Protein AF-S6WD31-F1 (afdb_monomer)

pLDDT: mean 78.24, std 13.56, range [34.34, 93.94]

Solvent-accessible surface area (backbone atoms only — not comparable to full-atom values): 5844 Å² total; per-residue (Å²): 134,84,71,56,68,71,62,43,51,55,49,44,50,41,36,44,76,53,58,95,78,85,85,78,64,78,70,64,58,40,85,84,56,46,50,48,72,40,60,69,45,79,41,71,51,44,92,80,56,55,72,70,53,56,55,45,53,42,51,46,8,45,92,56,77,38,69,34,46,75,48,80,42,58,96,64,85,76,55,67,70,54,39,67,74,78,35,72,87,63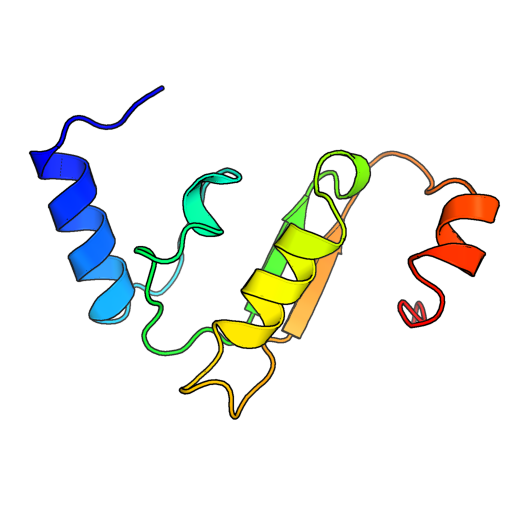,78,82,127

Nearest PDB structures (foldseek):
  6ac6-assembly3_B  TM=7.251E-01  e=1.683E-02  Mycolicibacterium smegmatis MC2 155
  6o8g-assembly3_C  TM=6.264E-01  e=9.174E-01  [Bacillus] caldotenax
  8qlh-assembly1_A-2  TM=2.983E-01  e=3.044E+00  Streptococcus pneumoniae
  9ita-assembly1_A  TM=3.030E-01  e=4.248E+00  Homo sapiens

Secondary structure (DSSP, 8-state):
-PPPHHHHHHHHHHHHHT-S----SGGGGSTT---SS--EEEESSGGGS-HHHHHHHHHTSGGGTSPPEEEE--SSPPPHHHHHHH-TT----

Sequence (93 aa):
GKLKGKARIASLEQIATGTPMVVGTHALFQDEVQFKNLALVIIDEQHRFGVQQRLALRKKGVGGLMCPHQLIMTATPIPRTLAMSAYADLDTS

Foldseek 3Di:
DDDPPVVVVVVQVCQCVADPDDDDDLVCLDPSRAHQAQAEDEAEQCVVPDLVSQVSQQCRHHNSPDGHHYHYYYPDDDPVVCCVPRNVVVDDD

InterPro domains:
  IPR011545 DEAD/DEAH-box helicase domain [PF00270] (4-82)
  IPR014001 Helicase superfamily 1/2, ATP-binding domain [PS51192] (1-93)
  IPR027417 P-loop containing nucleoside triphosphate hydrolase [G3DSA:3.40.50.300] (1-93)
  IPR027417 P-loop containing nucleoside triphosphate hydrolase [SSF52540] (3-91)
  IPR047112 ATP-dependent DNA helicase RecG/Transcription-repair-coupling factor [PTHR47964] (1-93)

Radius of gyration: 14.58 Å; Cα contacts (8 Å, |Δi|>4): 88; chains: 1; bounding box: 32×27×41 Å

Structure (mmCIF, N/CA/C/O backbone):
data_AF-S6WD31-F1
#
_entry.id   AF-S6WD31-F1
#
loop_
_atom_site.group_PDB
_atom_site.id
_atom_site.type_symbol
_atom_site.label_atom_id
_atom_site.label_alt_id
_atom_site.label_comp_id
_atom_site.label_asym_id
_atom_site.label_entity_id
_atom_site.label_seq_id
_atom_site.pdbx_PDB_ins_code
_atom_site.Cartn_x
_atom_site.Cartn_y
_atom_site.Cartn_z
_atom_site.occupancy
_atom_site.B_iso_or_equiv
_atom_site.auth_seq_id
_atom_site.auth_comp_id
_atom_site.auth_asym_id
_atom_site.auth_atom_id
_atom_site.pdbx_PDB_model_num
ATOM 1 N N . GLY A 1 1 ? 6.435 12.105 9.632 1.00 50.66 1 GLY A N 1
ATOM 2 C CA . GLY A 1 1 ? 6.063 12.583 10.979 1.00 50.66 1 GLY A CA 1
ATOM 3 C C . GLY A 1 1 ? 5.222 11.528 11.666 1.00 50.66 1 GLY A C 1
ATOM 4 O O . GLY A 1 1 ? 4.395 10.921 11.001 1.00 50.66 1 GLY A O 1
ATOM 5 N N . LYS A 1 2 ? 5.456 11.253 12.953 1.00 58.66 2 LYS A N 1
ATOM 6 C CA . LYS A 1 2 ? 4.621 10.314 13.719 1.00 58.66 2 LYS A CA 1
ATOM 7 C C . LYS A 1 2 ? 3.323 11.022 14.114 1.00 58.66 2 LYS A C 1
ATOM 9 O O . LYS A 1 2 ? 3.373 12.024 14.823 1.00 58.66 2 LYS A O 1
ATOM 14 N N . LEU A 1 3 ? 2.177 10.521 13.657 1.00 67.88 3 LEU A N 1
ATOM 15 C CA . LEU A 1 3 ? 0.880 10.936 14.194 1.00 67.88 3 LEU A CA 1
ATOM 16 C C . LEU A 1 3 ? 0.822 10.546 15.682 1.00 67.88 3 LEU A C 1
ATOM 18 O O . LEU A 1 3 ? 1.197 9.431 16.049 1.00 67.88 3 LEU A O 1
ATOM 22 N N . LYS A 1 4 ? 0.399 11.476 16.548 1.00 76.38 4 LYS A N 1
ATOM 23 C CA . LYS A 1 4 ? 0.228 11.228 17.992 1.00 76.38 4 LYS A CA 1
ATOM 24 C C . LYS A 1 4 ? -0.843 10.146 18.217 1.00 76.38 4 LYS A C 1
ATOM 26 O O . LYS A 1 4 ? -1.788 10.046 17.436 1.00 76.38 4 LYS A O 1
ATOM 31 N N . GLY A 1 5 ? -0.719 9.372 19.301 1.00 80.25 5 GLY A N 1
ATOM 32 C CA . GLY A 1 5 ? -1.489 8.138 19.541 1.00 80.25 5 GLY A CA 1
ATOM 33 C C . GLY A 1 5 ? -3.001 8.247 19.313 1.00 80.25 5 GLY A C 1
ATOM 34 O O . GLY A 1 5 ? -3.559 7.424 18.599 1.00 80.25 5 GLY A O 1
ATOM 35 N N . LYS A 1 6 ? -3.655 9.306 19.811 1.00 85.50 6 LYS A N 1
ATOM 36 C CA . LYS A 1 6 ? -5.111 9.486 19.653 1.00 85.50 6 LYS A CA 1
ATOM 37 C C . LYS A 1 6 ? -5.550 9.653 18.190 1.00 85.50 6 LYS A C 1
ATOM 39 O O . LYS A 1 6 ? -6.548 9.073 17.782 1.00 85.50 6 LYS A O 1
ATOM 44 N N . ALA A 1 7 ? -4.789 10.405 17.394 1.00 88.12 7 ALA A N 1
ATOM 45 C CA . ALA A 1 7 ? -5.087 10.605 15.974 1.00 88.12 7 ALA A CA 1
ATOM 46 C C . ALA A 1 7 ? -4.820 9.335 15.150 1.00 88.12 7 ALA A C 1
ATOM 48 O O . ALA A 1 7 ? -5.564 9.033 14.218 1.00 88.12 7 ALA A O 1
ATOM 49 N N . ARG A 1 8 ? -3.784 8.567 15.521 1.00 88.31 8 ARG A N 1
ATOM 50 C CA . ARG A 1 8 ? -3.496 7.267 14.903 1.00 88.31 8 ARG A CA 1
ATOM 51 C C . ARG A 1 8 ? -4.628 6.273 15.157 1.00 88.31 8 ARG A C 1
ATOM 53 O O . ARG A 1 8 ? -5.087 5.664 14.205 1.00 88.31 8 ARG A O 1
ATOM 60 N N . ILE A 1 9 ? -5.100 6.162 16.400 1.00 90.25 9 ILE A N 1
ATOM 61 C CA . ILE A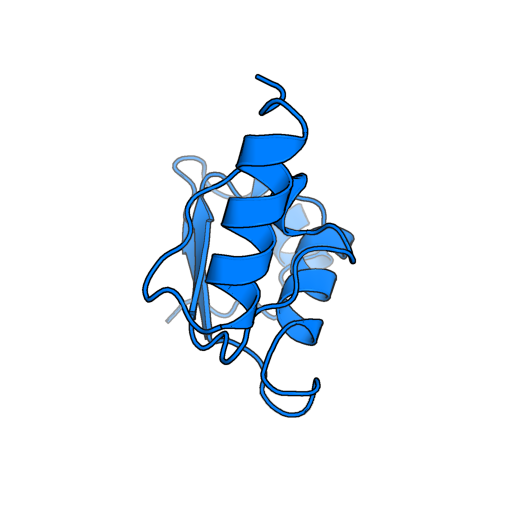 1 9 ? -6.204 5.259 16.768 1.00 90.25 9 ILE A CA 1
ATOM 62 C C . ILE A 1 9 ? -7.467 5.599 15.972 1.00 90.25 9 ILE A C 1
ATOM 64 O O . ILE A 1 9 ? -8.011 4.725 15.308 1.00 90.25 9 ILE A O 1
ATOM 68 N N . ALA A 1 10 ? -7.862 6.875 15.942 1.00 91.94 10 ALA A N 1
ATOM 69 C CA . ALA A 1 10 ? -9.024 7.307 15.164 1.00 91.94 10 ALA A CA 1
ATOM 70 C C . ALA A 1 10 ? -8.877 6.994 13.663 1.00 91.94 10 ALA A C 1
ATOM 72 O O . ALA A 1 10 ? -9.832 6.573 13.018 1.00 91.94 10 ALA A O 1
ATOM 73 N N . SER A 1 11 ? -7.670 7.153 13.106 1.00 91.75 11 SER A N 1
ATOM 74 C CA . SER A 1 11 ? -7.403 6.793 11.707 1.00 91.75 11 SER A CA 1
ATOM 75 C C . SER A 1 11 ? -7.536 5.284 11.479 1.00 91.75 11 SER A C 1
ATOM 77 O O . SER A 1 11 ? -8.149 4.871 10.503 1.00 91.75 11 SER A O 1
ATOM 79 N N . LEU A 1 12 ? -7.006 4.450 12.380 1.00 92.62 12 LEU A N 1
ATOM 80 C CA . LEU A 1 12 ? -7.124 2.990 12.288 1.00 92.62 12 LEU A CA 1
ATOM 81 C C . LEU A 1 12 ? -8.589 2.536 12.345 1.00 92.62 12 LEU A C 1
ATOM 83 O O . LEU A 1 12 ? -9.003 1.712 11.532 1.00 92.62 12 LEU A O 1
ATOM 87 N N . GLU A 1 13 ? -9.390 3.119 13.238 1.00 93.69 13 GLU A N 1
ATOM 88 C CA . GLU A 1 13 ? -10.831 2.849 13.323 1.00 93.69 13 GLU A CA 1
ATOM 89 C C . GLU A 1 13 ? -11.571 3.255 12.043 1.00 93.69 13 GLU A C 1
ATOM 91 O O . GLU A 1 13 ? -12.403 2.502 11.538 1.00 93.69 13 GLU A O 1
ATOM 96 N N . GLN A 1 14 ? -11.250 4.413 11.463 1.00 93.94 14 GLN A N 1
ATOM 97 C CA . GLN A 1 14 ? -11.834 4.854 10.191 1.00 93.94 14 GLN A CA 1
ATOM 98 C C . GLN A 1 14 ? -11.500 3.900 9.036 1.00 93.94 14 GLN A C 1
ATOM 100 O O . GLN A 1 14 ? -12.355 3.568 8.213 1.00 93.94 14 GLN A O 1
ATOM 105 N N . ILE A 1 15 ? -10.260 3.415 8.980 1.00 93.12 15 ILE A N 1
ATOM 106 C CA . ILE A 1 15 ? -9.827 2.457 7.957 1.00 93.12 15 ILE A CA 1
ATOM 107 C C . ILE A 1 15 ? -10.577 1.122 8.119 1.00 93.12 15 ILE A C 1
ATOM 109 O O . ILE A 1 15 ? -11.080 0.575 7.133 1.00 93.12 15 ILE A O 1
ATOM 113 N N . ALA A 1 16 ? -10.726 0.643 9.358 1.00 91.44 16 ALA A N 1
ATOM 114 C CA . ALA A 1 16 ? -11.431 -0.600 9.672 1.00 91.44 16 ALA A CA 1
ATOM 115 C C . ALA A 1 16 ? -12.952 -0.513 9.452 1.00 91.44 16 ALA A C 1
ATOM 117 O O . ALA A 1 16 ? -13.586 -1.500 9.080 1.00 91.44 16 ALA A O 1
ATOM 118 N N . THR A 1 17 ? -13.556 0.662 9.642 1.00 92.69 17 THR A N 1
ATOM 119 C CA . THR A 1 17 ? -15.003 0.880 9.445 1.00 92.69 17 THR A CA 1
ATOM 120 C C . THR A 1 17 ? -15.389 1.154 7.989 1.00 92.69 17 THR A C 1
ATOM 122 O O . THR A 1 17 ? -16.543 0.905 7.609 1.00 92.69 17 THR A O 1
ATOM 125 N N . GLY A 1 18 ? -14.426 1.552 7.149 1.00 90.38 18 GLY A N 1
ATOM 126 C CA . GLY A 1 18 ? -14.577 1.630 5.693 1.00 90.38 18 GLY A CA 1
ATOM 127 C C . GLY A 1 18 ? -14.463 3.030 5.100 1.00 90.38 18 GLY A C 1
ATOM 128 O O . GLY A 1 18 ? -15.326 3.429 4.321 1.00 90.38 18 GLY A O 1
ATOM 129 N N . THR A 1 19 ? -13.405 3.767 5.431 1.00 92.50 19 THR A N 1
ATOM 130 C CA . THR A 1 19 ? -13.053 5.010 4.728 1.00 92.50 19 THR A CA 1
ATOM 131 C C . THR A 1 19 ? -12.833 4.772 3.221 1.00 92.50 19 THR A C 1
ATOM 133 O O . THR A 1 19 ? -12.212 3.775 2.849 1.00 92.50 19 THR A O 1
ATOM 136 N N . PRO A 1 20 ? -13.282 5.693 2.342 1.00 89.75 20 PRO A N 1
ATOM 137 C CA . PRO A 1 20 ? -13.199 5.519 0.888 1.00 89.75 20 PRO A CA 1
ATOM 138 C C . PRO A 1 20 ? -11.775 5.595 0.321 1.00 89.75 20 PRO A C 1
ATOM 140 O O . PRO A 1 20 ? -11.494 4.977 -0.702 1.00 89.75 20 PRO A O 1
ATOM 143 N N . MET A 1 21 ? -10.873 6.353 0.952 1.00 92.19 21 MET A N 1
ATOM 144 C CA . MET A 1 21 ? -9.503 6.534 0.472 1.00 92.19 21 MET A CA 1
ATOM 145 C C . MET A 1 21 ? -8.543 6.785 1.628 1.00 92.19 21 MET A C 1
ATOM 147 O O . MET A 1 21 ? -8.823 7.569 2.533 1.00 92.19 21 MET A O 1
ATOM 151 N N . VAL A 1 22 ? -7.381 6.139 1.568 1.00 92.69 22 VAL A N 1
ATOM 152 C CA . VAL A 1 22 ? -6.322 6.259 2.569 1.00 92.69 22 VAL A CA 1
ATOM 153 C C . VAL A 1 22 ? -5.023 6.558 1.844 1.00 92.69 22 VAL A C 1
ATOM 155 O O . VAL A 1 22 ? -4.646 5.839 0.923 1.00 92.69 22 VAL A O 1
ATOM 158 N N . VAL A 1 23 ? -4.329 7.607 2.275 1.00 91.75 23 VAL A N 1
ATOM 159 C CA . VAL A 1 23 ? -3.014 7.976 1.747 1.00 91.75 23 VAL A CA 1
ATOM 160 C C . VAL A 1 23 ? -2.011 7.910 2.879 1.00 91.75 23 VAL A C 1
ATOM 162 O O . VAL A 1 23 ? -2.246 8.413 3.977 1.00 91.75 23 VAL A O 1
ATOM 165 N N . GLY A 1 24 ? -0.878 7.276 2.619 1.00 89.38 24 GLY A N 1
ATOM 166 C CA . GLY A 1 24 ? 0.151 7.092 3.619 1.00 89.38 24 GLY A CA 1
ATOM 167 C C . GLY A 1 24 ? 1.431 6.566 3.006 1.00 89.38 24 GLY A C 1
ATOM 168 O O . GLY A 1 24 ? 1.523 6.295 1.813 1.00 89.38 24 GLY A O 1
ATOM 169 N N . THR A 1 25 ? 2.439 6.447 3.854 1.00 86.69 25 THR A N 1
ATOM 170 C CA . THR A 1 25 ? 3.727 5.870 3.482 1.00 86.69 25 THR A CA 1
ATOM 171 C C . THR A 1 25 ? 3.726 4.373 3.789 1.00 86.69 25 THR A C 1
ATOM 173 O O . THR A 1 25 ? 2.680 3.742 3.954 1.00 86.69 25 THR A O 1
ATOM 176 N N . HIS A 1 26 ? 4.915 3.807 3.983 1.00 82.81 26 HIS A N 1
ATOM 177 C CA . HIS A 1 26 ? 5.088 2.428 4.408 1.00 82.81 26 HIS A CA 1
ATOM 178 C C . HIS A 1 26 ? 4.402 2.051 5.737 1.00 82.81 26 HIS A C 1
ATOM 180 O O . HIS A 1 26 ? 4.311 0.873 6.071 1.00 82.81 26 HIS A O 1
ATOM 186 N N . ALA A 1 27 ? 3.890 3.014 6.505 1.00 85.00 27 ALA A N 1
ATOM 187 C CA . ALA A 1 27 ? 3.076 2.721 7.682 1.00 85.00 27 ALA A CA 1
ATOM 188 C C . ALA A 1 27 ? 1.808 1.910 7.345 1.00 85.00 27 ALA A C 1
ATOM 190 O O . ALA A 1 27 ? 1.362 1.123 8.173 1.00 85.00 27 ALA A O 1
ATOM 191 N N . LEU A 1 28 ? 1.271 2.034 6.124 1.00 87.31 28 LEU A N 1
ATOM 192 C CA . LEU A 1 28 ? 0.081 1.291 5.691 1.00 87.31 28 LEU A CA 1
ATOM 193 C C . LEU A 1 28 ? 0.317 -0.221 5.529 1.00 87.31 28 LEU A C 1
ATOM 195 O O . LEU A 1 28 ? -0.642 -0.988 5.468 1.00 87.31 28 LEU A O 1
ATOM 199 N N . PHE A 1 29 ? 1.578 -0.668 5.496 1.00 82.88 29 PHE A N 1
ATOM 200 C CA . PHE A 1 29 ? 1.920 -2.093 5.442 1.00 82.88 29 PHE A CA 1
ATOM 201 C C . PHE A 1 29 ? 1.852 -2.786 6.804 1.00 82.88 29 PHE A C 1
ATOM 203 O O . PHE A 1 29 ? 1.890 -4.011 6.846 1.00 82.88 29 PHE A O 1
ATOM 210 N N . GLN A 1 30 ? 1.777 -2.037 7.906 1.00 85.31 30 GLN A N 1
ATOM 211 C CA . GLN A 1 30 ? 1.805 -2.619 9.247 1.00 85.31 30 GLN A CA 1
ATOM 212 C C . GLN A 1 30 ? 0.556 -3.466 9.511 1.00 85.31 30 GLN A C 1
ATOM 214 O O . GLN A 1 30 ? -0.537 -3.152 9.034 1.00 85.31 30 GLN A O 1
AT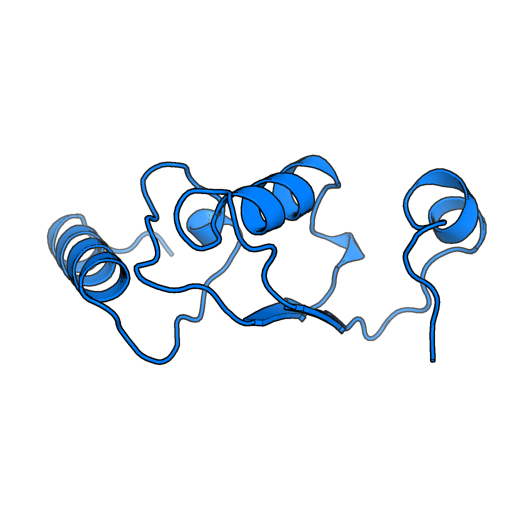OM 219 N N . ASP A 1 31 ? 0.703 -4.539 10.285 1.00 83.75 31 ASP A N 1
ATOM 220 C CA . ASP A 1 31 ? -0.377 -5.504 10.543 1.00 83.75 31 ASP A CA 1
ATOM 221 C C . ASP A 1 31 ? -1.586 -4.886 11.258 1.00 83.75 31 ASP A C 1
ATOM 223 O O . ASP A 1 31 ? -2.722 -5.294 11.018 1.00 83.75 31 ASP A O 1
ATOM 227 N N . GLU A 1 32 ? -1.359 -3.838 12.053 1.00 88.25 32 GLU A N 1
ATOM 228 C CA . GLU A 1 32 ? -2.410 -3.056 12.720 1.00 88.25 32 GLU A CA 1
ATOM 229 C C . GLU A 1 32 ? -3.370 -2.342 11.749 1.00 88.25 32 GLU A C 1
ATOM 231 O O . GLU A 1 32 ? -4.494 -2.023 12.128 1.00 88.25 32 GLU A O 1
ATOM 236 N N . VAL A 1 33 ? -2.966 -2.099 10.496 1.00 89.94 33 VAL A N 1
ATOM 237 C CA . VAL A 1 33 ? -3.804 -1.418 9.499 1.00 89.94 33 VAL A CA 1
ATOM 238 C C . VAL A 1 33 ? -4.717 -2.436 8.817 1.00 89.94 33 VAL A C 1
ATOM 240 O O . VAL A 1 33 ? -4.305 -3.135 7.889 1.00 89.94 33 VAL A O 1
ATOM 243 N N . GLN A 1 34 ? -5.960 -2.526 9.275 1.00 89.94 34 GLN A N 1
ATOM 244 C CA . GLN A 1 34 ? -6.968 -3.451 8.753 1.00 89.94 34 GLN A CA 1
ATOM 245 C C . GLN A 1 34 ? -7.968 -2.683 7.888 1.00 89.94 34 GLN A C 1
ATOM 247 O O . GLN A 1 34 ? -8.707 -1.843 8.392 1.00 89.94 34 GLN A O 1
ATOM 252 N N . PHE A 1 35 ? -7.981 -2.952 6.583 1.00 90.31 35 PHE A N 1
ATOM 253 C CA . PHE A 1 35 ? -8.941 -2.347 5.661 1.00 90.31 35 PHE A CA 1
ATOM 254 C C . PHE A 1 35 ? -10.233 -3.156 5.656 1.00 90.31 35 PHE A C 1
ATOM 256 O O . PHE A 1 35 ? -10.184 -4.381 5.575 1.00 90.31 35 PHE A O 1
ATOM 263 N N . LYS A 1 36 ? -11.387 -2.480 5.662 1.00 90.44 36 LYS A N 1
ATOM 264 C CA . LYS A 1 36 ? -12.683 -3.158 5.513 1.00 90.44 36 LYS A CA 1
ATOM 265 C C . LYS A 1 36 ? -12.782 -3.915 4.189 1.00 90.44 36 LYS A C 1
ATOM 267 O O . LYS A 1 36 ? -12.943 -5.126 4.185 1.00 90.44 36 LYS A O 1
ATOM 272 N N . ASN A 1 37 ? -12.665 -3.180 3.080 1.00 89.12 37 ASN A N 1
ATOM 273 C CA . ASN A 1 37 ? -12.738 -3.696 1.714 1.00 89.12 37 ASN A CA 1
ATOM 274 C C . ASN A 1 37 ? -11.673 -3.006 0.853 1.00 89.12 37 ASN A C 1
ATOM 276 O O . ASN A 1 37 ? -11.939 -1.983 0.223 1.00 89.12 37 ASN A O 1
ATOM 280 N N . LEU A 1 38 ? -10.454 -3.546 0.841 1.00 90.38 38 LEU A N 1
ATOM 281 C CA . LEU A 1 38 ? -9.389 -3.031 -0.018 1.00 90.38 38 LEU A CA 1
ATOM 282 C C . LEU A 1 38 ? -9.546 -3.597 -1.434 1.00 90.38 38 LEU A C 1
ATOM 284 O O . LEU A 1 38 ? -9.289 -4.777 -1.659 1.00 90.38 38 LEU A O 1
ATOM 288 N N . ALA A 1 39 ? -9.978 -2.755 -2.373 1.00 90.25 39 ALA A N 1
ATOM 289 C CA . ALA A 1 39 ? -10.209 -3.143 -3.768 1.00 90.25 39 ALA A CA 1
ATOM 290 C C . ALA A 1 39 ? -9.101 -2.681 -4.729 1.00 90.25 39 ALA A C 1
ATOM 292 O O . ALA A 1 39 ? -8.858 -3.334 -5.743 1.00 90.25 39 ALA A O 1
ATOM 293 N N . LEU A 1 40 ? -8.441 -1.563 -4.416 1.00 90.25 40 LEU A N 1
ATOM 294 C CA . LEU A 1 40 ? -7.398 -0.952 -5.234 1.00 90.25 40 LEU A CA 1
ATOM 295 C C . LEU A 1 40 ? -6.263 -0.454 -4.342 1.00 90.25 40 LEU A C 1
ATOM 297 O O . LEU A 1 40 ? -6.489 0.166 -3.303 1.00 90.25 40 LEU A O 1
ATOM 301 N N . VAL A 1 41 ? -5.044 -0.706 -4.790 1.00 90.50 41 VAL A N 1
ATOM 302 C CA . VAL A 1 41 ? -3.800 -0.241 -4.196 1.00 90.50 41 VAL A CA 1
ATOM 303 C C . VAL A 1 41 ? -3.024 0.517 -5.262 1.00 90.50 41 VAL A C 1
ATOM 305 O O . VAL A 1 41 ? -2.784 -0.011 -6.346 1.00 90.50 41 VAL A O 1
ATOM 308 N N . ILE A 1 42 ? -2.596 1.732 -4.928 1.00 90.31 42 ILE A N 1
ATOM 309 C CA . ILE A 1 42 ? -1.729 2.546 -5.779 1.00 90.31 42 ILE A CA 1
ATOM 310 C C . ILE A 1 42 ? -0.383 2.698 -5.072 1.00 90.31 42 ILE A C 1
ATOM 312 O O . ILE A 1 42 ? -0.338 3.122 -3.916 1.00 90.31 42 ILE A O 1
ATOM 316 N N . ILE A 1 43 ? 0.703 2.328 -5.748 1.00 86.75 43 ILE A N 1
ATOM 317 C CA . ILE A 1 43 ? 2.069 2.437 -5.226 1.00 86.75 43 ILE A CA 1
ATOM 318 C C . ILE A 1 43 ? 2.846 3.382 -6.127 1.00 86.75 43 ILE A C 1
ATOM 320 O O . ILE A 1 43 ? 3.072 3.065 -7.291 1.00 86.75 43 ILE A O 1
ATOM 324 N N . ASP A 1 44 ? 3.275 4.510 -5.571 1.00 86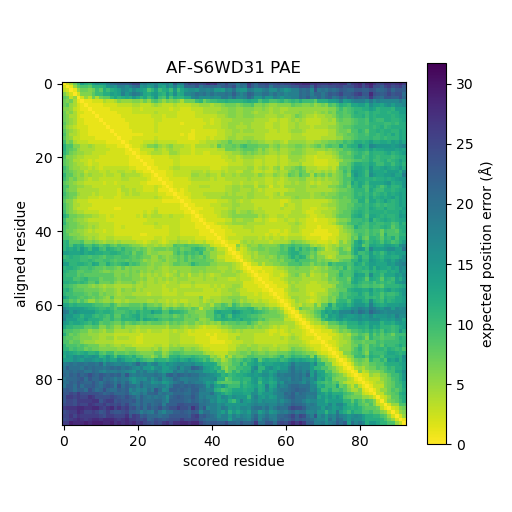.88 44 ASP A N 1
ATOM 325 C CA . ASP A 1 44 ? 4.155 5.456 -6.251 1.00 86.88 44 ASP A CA 1
ATOM 326 C C . ASP A 1 44 ? 5.621 5.205 -5.878 1.00 86.88 44 ASP A C 1
ATOM 328 O O . ASP A 1 44 ? 5.918 4.726 -4.785 1.00 86.88 44 ASP A O 1
ATOM 332 N N . GLU A 1 45 ? 6.538 5.493 -6.795 1.00 82.31 45 GLU A N 1
ATOM 333 C CA . GLU A 1 45 ? 7.971 5.205 -6.699 1.00 82.31 45 GLU A CA 1
ATOM 334 C C . GLU A 1 45 ? 8.300 3.824 -6.124 1.00 82.31 45 GLU A C 1
ATOM 336 O O . GLU A 1 45 ? 9.025 3.663 -5.134 1.00 82.31 45 GLU A O 1
ATOM 341 N N . GLN A 1 46 ? 7.772 2.797 -6.794 1.00 71.62 46 GLN A N 1
ATOM 342 C CA . GLN A 1 46 ? 7.841 1.403 -6.351 1.00 71.62 46 GLN A CA 1
ATOM 343 C C . GLN A 1 46 ? 9.240 0.910 -5.969 1.00 71.62 46 GLN A C 1
ATOM 345 O O . GLN A 1 46 ? 9.359 0.024 -5.129 1.00 71.62 46 GLN A O 1
ATOM 350 N N . HIS A 1 47 ? 10.302 1.476 -6.551 1.00 70.75 47 HIS A N 1
ATOM 351 C CA . HIS A 1 47 ? 11.682 1.087 -6.263 1.00 70.75 47 HIS A CA 1
ATOM 352 C C . HIS A 1 47 ? 12.063 1.308 -4.788 1.00 70.75 47 HIS A C 1
ATOM 354 O O . HIS A 1 47 ? 13.018 0.707 -4.301 1.00 70.75 47 HIS A O 1
ATOM 360 N N . ARG A 1 48 ? 11.312 2.143 -4.057 1.00 73.06 48 ARG A N 1
ATOM 361 C CA . ARG A 1 48 ? 11.477 2.361 -2.612 1.00 73.06 48 ARG A CA 1
ATOM 362 C C . ARG A 1 48 ? 10.774 1.312 -1.752 1.00 73.06 48 ARG A C 1
ATOM 364 O O . ARG A 1 48 ? 11.018 1.265 -0.547 1.00 73.06 48 ARG A O 1
ATOM 371 N N . PHE A 1 49 ? 9.916 0.486 -2.347 1.00 72.62 49 PHE A N 1
ATOM 372 C CA . PHE A 1 49 ? 9.085 -0.490 -1.653 1.00 72.62 49 PHE A CA 1
ATOM 373 C C . PHE A 1 49 ? 9.545 -1.918 -1.958 1.00 72.62 49 PHE A C 1
ATOM 375 O O . PHE A 1 49 ? 9.561 -2.383 -3.098 1.00 72.62 49 PHE A O 1
ATOM 382 N N . GLY A 1 50 ? 9.917 -2.644 -0.904 1.00 74.31 50 GLY A N 1
ATOM 383 C CA . GLY A 1 50 ? 10.411 -4.014 -1.022 1.00 74.31 50 GLY A CA 1
ATOM 384 C C . GLY A 1 50 ? 9.332 -5.002 -1.484 1.00 74.31 50 GLY A C 1
ATOM 385 O O . GLY A 1 50 ? 8.133 -4.779 -1.313 1.00 74.31 50 GLY A O 1
ATOM 386 N N . VAL A 1 51 ? 9.757 -6.154 -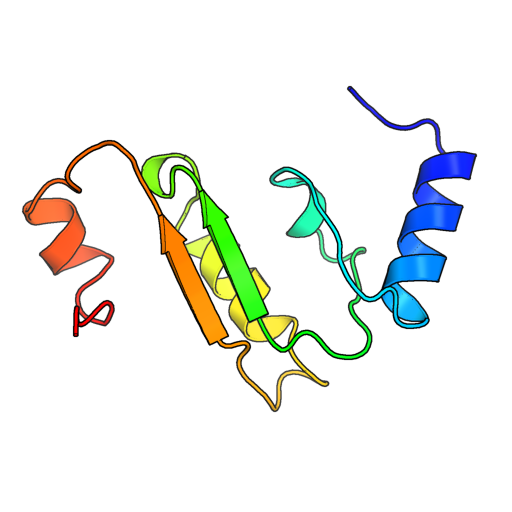2.014 1.00 75.00 51 VAL A N 1
ATOM 387 C CA . VAL A 1 51 ? 8.865 -7.256 -2.441 1.00 75.00 51 VAL A CA 1
ATOM 388 C C . VAL A 1 51 ? 7.916 -7.693 -1.311 1.00 75.00 51 VAL A C 1
ATOM 390 O O . VAL A 1 51 ? 6.717 -7.855 -1.524 1.00 75.00 51 VAL A O 1
ATOM 393 N N . GLN A 1 52 ? 8.439 -7.815 -0.087 1.00 75.00 52 GLN A N 1
ATOM 394 C CA . GLN A 1 52 ? 7.685 -8.224 1.107 1.00 75.00 52 GLN A CA 1
ATOM 395 C C . GLN A 1 52 ? 6.513 -7.280 1.426 1.00 75.00 52 GLN A C 1
ATOM 397 O O . GLN A 1 52 ? 5.421 -7.731 1.763 1.00 75.00 52 GLN A O 1
ATOM 402 N N . GLN A 1 53 ? 6.713 -5.969 1.266 1.00 76.12 53 GLN A N 1
ATOM 403 C CA . GLN A 1 53 ? 5.684 -4.961 1.535 1.00 76.12 53 GLN A CA 1
ATOM 404 C C . GLN A 1 53 ? 4.536 -5.060 0.520 1.0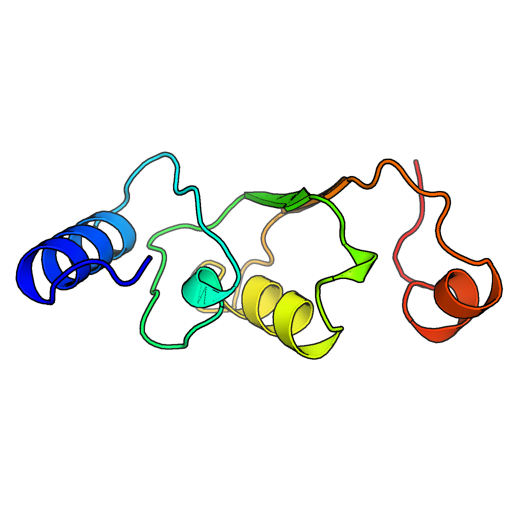0 76.12 53 GLN A C 1
ATOM 406 O O . GLN A 1 53 ? 3.363 -5.001 0.886 1.00 76.12 53 GLN A O 1
ATOM 411 N N . ARG A 1 54 ? 4.855 -5.311 -0.754 1.00 75.62 54 ARG A N 1
ATOM 412 C CA . ARG A 1 54 ? 3.848 -5.520 -1.808 1.00 75.62 54 ARG A CA 1
ATOM 413 C C . ARG A 1 54 ? 3.030 -6.792 -1.585 1.00 75.62 54 ARG A C 1
ATOM 415 O O . ARG A 1 54 ? 1.808 -6.774 -1.730 1.00 75.62 54 ARG A O 1
ATOM 422 N N . LEU A 1 55 ? 3.680 -7.875 -1.159 1.00 78.06 55 LEU A N 1
ATOM 423 C CA . LEU A 1 55 ? 2.993 -9.112 -0.775 1.00 78.06 55 LEU A CA 1
ATOM 424 C C . LEU A 1 55 ? 2.044 -8.901 0.413 1.00 78.06 55 LEU A C 1
ATOM 426 O O . LEU A 1 55 ? 0.961 -9.485 0.429 1.00 78.06 55 LEU A O 1
ATOM 430 N N . ALA A 1 56 ? 2.404 -8.044 1.373 1.00 82.06 56 ALA A N 1
ATOM 431 C CA . ALA A 1 56 ? 1.529 -7.712 2.494 1.00 82.06 56 ALA A CA 1
ATOM 432 C C . ALA A 1 56 ? 0.227 -7.033 2.029 1.00 82.06 56 ALA A C 1
ATOM 434 O O . ALA A 1 56 ? -0.845 -7.395 2.509 1.00 82.06 56 ALA A O 1
ATOM 435 N N . LEU A 1 57 ? 0.278 -6.126 1.043 1.00 79.06 57 LEU A N 1
ATOM 436 C CA . LEU A 1 57 ? -0.936 -5.503 0.487 1.00 79.06 57 LEU A CA 1
ATOM 437 C C . LEU A 1 57 ? -1.818 -6.493 -0.275 1.00 79.06 57 LEU A C 1
ATOM 439 O O . LEU A 1 57 ? -3.037 -6.419 -0.145 1.00 79.06 57 LEU A O 1
ATOM 443 N N . ARG A 1 58 ? -1.231 -7.463 -0.996 1.00 79.00 58 ARG A N 1
ATOM 444 C CA . ARG A 1 58 ? -2.017 -8.547 -1.618 1.00 79.00 58 ARG A CA 1
ATOM 445 C C . ARG A 1 58 ? -2.838 -9.321 -0.588 1.00 79.00 58 ARG A C 1
ATOM 447 O O . ARG A 1 58 ? -3.970 -9.685 -0.876 1.00 79.00 58 ARG A O 1
ATOM 454 N N . LYS A 1 59 ? -2.284 -9.541 0.607 1.00 80.38 59 LYS A N 1
ATOM 455 C CA . LYS A 1 59 ? -2.945 -10.278 1.695 1.00 80.38 59 LYS A CA 1
ATOM 456 C C . LYS A 1 59 ? -3.980 -9.452 2.469 1.00 80.38 59 LYS A C 1
ATOM 458 O O . LYS A 1 59 ? -4.809 -10.039 3.151 1.00 80.38 59 LYS A O 1
ATOM 463 N N . LYS A 1 60 ? -3.949 -8.117 2.365 1.00 82.50 60 LYS A N 1
ATOM 464 C CA . LYS A 1 60 ? -4.863 -7.196 3.071 1.00 82.50 60 LYS A CA 1
ATOM 465 C C . LYS A 1 60 ? -6.216 -6.977 2.372 1.00 82.50 60 LYS A C 1
ATOM 467 O O . LYS A 1 60 ? -6.994 -6.139 2.821 1.00 82.50 60 LYS A O 1
ATOM 472 N N . GLY A 1 61 ? -6.505 -7.685 1.280 1.00 77.69 61 GLY A N 1
ATOM 473 C CA . GLY A 1 61 ? -7.845 -7.685 0.691 1.00 77.69 61 GLY A CA 1
ATOM 474 C C . GLY A 1 61 ? -8.874 -8.414 1.563 1.00 77.69 61 GLY A C 1
ATOM 475 O O . GLY A 1 61 ? -8.542 -8.932 2.629 1.00 77.69 61 GLY A O 1
ATOM 476 N N . VAL A 1 62 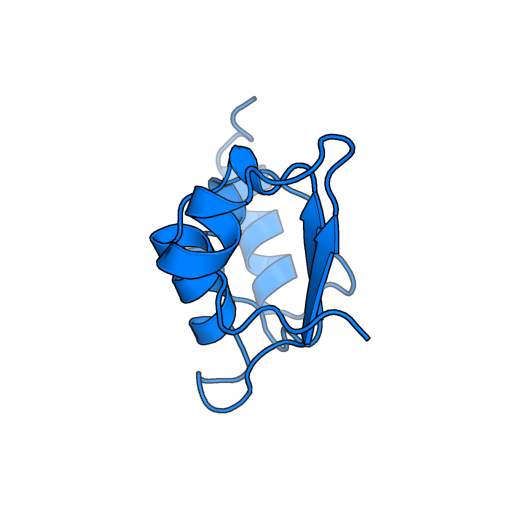? -10.135 -8.443 1.120 1.00 76.81 62 VAL A N 1
ATOM 477 C CA . VAL A 1 62 ? -11.292 -8.933 1.900 1.00 76.81 62 VAL A CA 1
ATOM 478 C C . VAL A 1 62 ? -11.032 -10.340 2.455 1.00 76.81 62 VAL A C 1
ATOM 480 O O . VAL A 1 62 ? -11.089 -11.319 1.714 1.00 76.81 62 VAL A O 1
ATOM 483 N N . GLY A 1 63 ? -10.698 -10.439 3.746 1.00 69.44 63 GLY A N 1
ATOM 484 C CA . GLY A 1 63 ? -10.402 -11.705 4.432 1.00 69.44 63 GLY A CA 1
ATOM 485 C C . GLY A 1 63 ? -9.266 -12.536 3.817 1.00 69.44 63 GLY A C 1
ATOM 486 O O . GLY A 1 63 ? -9.240 -13.747 4.009 1.00 69.44 63 GLY A O 1
ATOM 487 N N . GLY A 1 64 ? -8.374 -11.929 3.025 1.00 68.75 64 GLY A N 1
ATOM 488 C CA . GLY A 1 64 ? -7.359 -12.651 2.247 1.00 68.75 64 GLY A CA 1
ATOM 489 C C . GLY A 1 64 ? -7.908 -13.477 1.071 1.00 68.75 64 GLY A C 1
ATOM 490 O O . GLY A 1 64 ? -7.136 -14.178 0.423 1.00 68.75 64 GLY A O 1
ATOM 491 N N . LEU A 1 65 ? -9.212 -13.392 0.783 1.00 73.44 65 LEU A N 1
ATOM 492 C CA . LEU A 1 65 ? -9.892 -14.108 -0.307 1.00 73.44 65 LEU A CA 1
ATOM 493 C C . LEU A 1 65 ? -9.829 -13.345 -1.634 1.00 73.44 65 LEU A C 1
ATOM 495 O O . LEU A 1 65 ? -9.803 -13.950 -2.700 1.00 73.44 65 LEU A O 1
ATOM 499 N N . MET A 1 66 ? -9.812 -12.014 -1.563 1.00 78.50 66 MET A N 1
ATOM 500 C CA . MET A 1 66 ? -9.735 -11.129 -2.724 1.00 78.50 66 MET A CA 1
ATOM 501 C C . MET A 1 66 ? -8.373 -10.453 -2.766 1.00 78.50 66 MET A C 1
ATOM 503 O O . MET A 1 66 ? -7.945 -9.865 -1.774 1.00 78.50 66 MET A O 1
ATOM 507 N N . CYS A 1 67 ? -7.706 -10.492 -3.916 1.00 83.81 67 CYS A N 1
ATOM 508 C CA . CYS A 1 67 ? -6.512 -9.694 -4.149 1.00 83.81 67 CYS A CA 1
ATOM 509 C C . CYS A 1 67 ? -6.923 -8.290 -4.635 1.00 83.81 67 CYS A C 1
ATOM 511 O O . CYS A 1 67 ? -7.668 -8.174 -5.608 1.00 83.81 67 CYS A O 1
ATOM 513 N N . PRO A 1 68 ? -6.473 -7.202 -3.984 1.00 88.06 68 PRO A N 1
ATOM 514 C CA . PRO A 1 68 ? -6.731 -5.864 -4.496 1.00 88.06 68 PRO A CA 1
ATOM 515 C C . PRO A 1 68 ? -6.018 -5.660 -5.833 1.00 88.06 68 PRO A C 1
ATOM 517 O O . PRO A 1 68 ? -4.872 -6.094 -6.009 1.00 88.06 68 PRO A O 1
ATOM 520 N N . HIS A 1 69 ? -6.670 -4.936 -6.744 1.00 88.88 69 HIS A N 1
ATOM 521 C CA . HIS A 1 69 ? -6.036 -4.451 -7.964 1.00 88.88 69 HIS A CA 1
ATOM 522 C C . HIS A 1 69 ? -4.831 -3.585 -7.596 1.00 88.88 69 HIS A C 1
ATOM 524 O O . HIS A 1 69 ? -4.880 -2.823 -6.628 1.00 88.88 69 HIS A O 1
ATOM 530 N N . GLN A 1 70 ? -3.746 -3.700 -8.355 1.00 86.00 70 GLN A N 1
ATOM 531 C CA . GLN A 1 70 ? -2.524 -2.944 -8.108 1.00 86.00 70 GLN A CA 1
ATOM 532 C C . GLN A 1 70 ? -2.192 -2.075 -9.304 1.00 86.00 70 GLN A C 1
ATOM 534 O O . GLN A 1 70 ? -1.957 -2.581 -10.396 1.00 86.00 70 GLN A O 1
ATOM 539 N N . LEU A 1 71 ? -2.130 -0.772 -9.059 1.00 87.44 71 LEU A N 1
ATOM 540 C CA . LEU A 1 71 ? -1.553 0.197 -9.971 1.00 87.44 71 LEU A CA 1
ATOM 541 C C . LEU A 1 71 ? -0.200 0.619 -9.410 1.00 87.44 71 LEU A C 1
ATOM 543 O O . LEU A 1 71 ? -0.101 1.094 -8.278 1.00 87.44 71 LEU A O 1
ATOM 547 N N . ILE A 1 72 ? 0.850 0.423 -10.195 1.00 83.56 72 ILE A N 1
ATOM 548 C CA . ILE A 1 72 ? 2.212 0.715 -9.771 1.00 83.56 72 ILE A CA 1
ATOM 549 C C . ILE A 1 72 ? 2.780 1.786 -10.691 1.00 83.56 72 ILE A C 1
ATOM 551 O O . ILE A 1 72 ? 2.780 1.636 -11.909 1.00 83.56 72 ILE 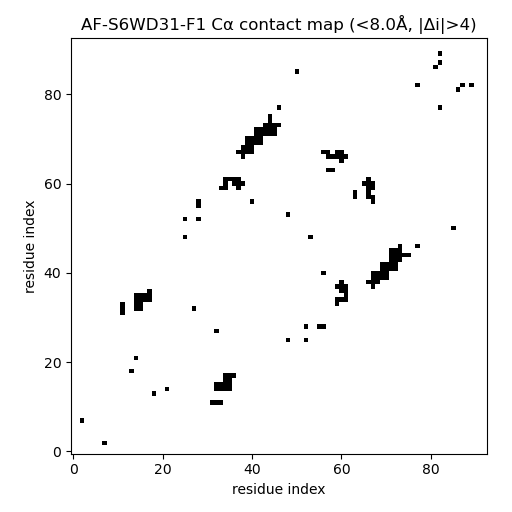A O 1
ATOM 555 N N . MET A 1 73 ? 3.254 2.869 -10.089 1.00 85.06 73 MET A N 1
ATOM 556 C CA . MET A 1 73 ? 3.758 4.054 -10.764 1.00 85.06 73 MET A CA 1
ATOM 557 C C . MET A 1 73 ? 5.201 4.310 -10.325 1.00 85.06 73 MET A C 1
ATOM 559 O O . MET A 1 73 ? 5.602 4.021 -9.196 1.00 85.06 73 MET A O 1
ATOM 563 N N . THR A 1 74 ? 6.023 4.797 -11.245 1.00 78.81 74 THR A N 1
ATOM 564 C CA . THR A 1 74 ? 7.374 5.284 -10.956 1.00 78.81 74 THR A CA 1
ATOM 565 C C . THR A 1 74 ? 7.787 6.238 -12.066 1.00 78.81 74 THR A C 1
ATOM 567 O O . THR A 1 74 ? 7.482 5.987 -13.233 1.00 78.81 74 THR A O 1
ATOM 570 N N . ALA A 1 75 ? 8.472 7.329 -11.723 1.00 76.75 75 ALA A N 1
ATOM 571 C CA . ALA A 1 75 ? 9.044 8.222 -12.727 1.00 76.75 75 ALA A CA 1
ATOM 572 C C . ALA A 1 75 ? 10.317 7.630 -13.361 1.00 76.75 75 ALA A C 1
ATOM 574 O O . ALA A 1 75 ? 10.728 8.040 -14.446 1.00 76.75 75 ALA A O 1
ATOM 575 N N . THR A 1 76 ? 10.954 6.663 -12.693 1.00 71.94 76 THR A N 1
ATOM 576 C CA . THR A 1 76 ? 12.209 6.049 -13.138 1.00 71.94 76 THR A CA 1
ATOM 577 C C . THR A 1 76 ? 11.961 4.729 -13.872 1.00 71.94 76 THR A C 1
ATOM 579 O O . THR A 1 76 ? 11.281 3.862 -13.317 1.00 71.94 76 THR A O 1
ATOM 582 N N . PRO A 1 77 ? 12.552 4.504 -15.061 1.00 66.44 77 PRO A N 1
ATOM 583 C CA . PRO A 1 77 ? 12.480 3.206 -15.726 1.00 66.44 77 PRO A CA 1
ATOM 584 C C . PRO A 1 77 ? 13.030 2.110 -14.805 1.00 66.44 77 PRO A C 1
ATOM 586 O O . PRO A 1 77 ? 14.165 2.205 -14.332 1.00 66.44 77 PRO A O 1
ATOM 589 N N . ILE A 1 78 ? 12.239 1.071 -14.534 1.00 66.19 78 ILE A N 1
ATOM 590 C CA . ILE A 1 78 ? 12.676 -0.049 -13.690 1.00 66.19 78 ILE A CA 1
ATOM 591 C C . ILE A 1 78 ? 13.856 -0.746 -14.384 1.00 66.19 78 ILE A C 1
ATOM 593 O O . ILE A 1 78 ? 13.738 -1.110 -15.558 1.00 66.19 78 ILE A O 1
ATOM 597 N N . PRO A 1 79 ? 14.984 -0.986 -13.692 1.00 62.88 79 PRO A N 1
ATOM 598 C CA . PRO A 1 79 ? 16.109 -1.701 -14.279 1.00 62.88 79 PRO A CA 1
ATOM 599 C C . PRO A 1 79 ? 15.683 -3.084 -14.792 1.00 62.88 79 PRO A C 1
ATOM 601 O O . PRO A 1 79 ? 15.070 -3.866 -14.063 1.00 62.88 79 PRO A O 1
ATOM 604 N N . ARG A 1 80 ? 16.038 -3.408 -16.042 1.00 60.25 80 ARG A N 1
ATOM 605 C CA . ARG A 1 80 ? 15.599 -4.621 -16.764 1.00 60.25 80 ARG A CA 1
ATOM 606 C C . ARG A 1 80 ? 15.900 -5.931 -16.025 1.00 60.25 80 ARG A C 1
ATOM 608 O O . ARG A 1 80 ? 15.123 -6.876 -16.084 1.00 60.25 80 ARG A O 1
ATOM 615 N N . THR A 1 81 ? 17.004 -5.979 -15.290 1.00 57.28 81 THR A N 1
ATOM 616 C CA . THR A 1 81 ? 17.387 -7.127 -14.455 1.00 57.28 81 THR A CA 1
ATOM 617 C C . THR A 1 81 ? 16.474 -7.299 -13.241 1.00 57.28 81 THR A C 1
ATOM 619 O O . THR A 1 81 ? 16.158 -8.426 -12.864 1.00 57.28 81 THR A O 1
ATOM 622 N N . LEU A 1 82 ? 15.996 -6.197 -12.656 1.00 62.38 82 LEU A N 1
ATOM 623 C CA . LEU A 1 82 ? 15.015 -6.202 -11.570 1.00 62.38 82 LEU A CA 1
ATOM 624 C C . LEU A 1 82 ? 13.636 -6.608 -12.105 1.00 62.38 82 LEU A C 1
ATOM 626 O O . LEU A 1 82 ? 12.958 -7.405 -11.463 1.00 62.38 82 LEU A O 1
ATOM 630 N N . ALA A 1 83 ? 13.271 -6.145 -13.309 1.00 60.94 83 ALA A N 1
ATOM 631 C CA . ALA A 1 83 ? 12.059 -6.566 -14.021 1.00 60.94 83 ALA A CA 1
ATOM 632 C C . ALA A 1 83 ? 11.978 -8.096 -14.169 1.00 60.94 83 ALA A C 1
ATOM 634 O O . ALA A 1 83 ? 11.018 -8.711 -13.719 1.00 60.94 83 ALA A O 1
ATOM 635 N N . MET A 1 84 ? 13.031 -8.724 -14.697 1.00 59.31 84 MET A N 1
ATOM 636 C CA . MET A 1 84 ? 13.050 -10.171 -14.947 1.00 59.31 84 MET A CA 1
ATOM 637 C C . MET A 1 84 ? 13.139 -11.039 -13.681 1.00 59.31 84 MET A C 1
ATOM 639 O O . MET A 1 84 ? 12.688 -12.178 -13.703 1.00 59.31 84 MET A O 1
ATOM 643 N N . SER A 1 85 ? 13.724 -10.536 -12.588 1.00 60.75 85 SER A N 1
ATOM 644 C CA . SER A 1 85 ? 13.960 -11.326 -11.366 1.00 60.75 85 SER A CA 1
ATOM 645 C C . SER A 1 85 ? 12.913 -11.124 -10.266 1.00 60.75 85 SER A C 1
ATOM 647 O O . SER A 1 85 ? 12.632 -12.057 -9.520 1.00 60.75 85 SER A O 1
ATOM 649 N N . ALA A 1 86 ? 12.326 -9.928 -10.154 1.00 57.44 86 ALA A N 1
ATOM 650 C CA . ALA A 1 86 ? 11.397 -9.568 -9.077 1.00 57.44 86 ALA A CA 1
ATOM 651 C C . ALA A 1 86 ? 10.000 -9.149 -9.566 1.00 57.44 86 ALA A C 1
ATOM 653 O O . ALA A 1 86 ? 9.100 -8.964 -8.741 1.00 57.44 86 ALA A O 1
ATOM 654 N N . TYR A 1 87 ? 9.819 -8.968 -10.878 1.00 55.81 87 TYR A N 1
ATOM 655 C CA . TYR A 1 87 ? 8.599 -8.422 -11.475 1.00 55.81 87 TYR A CA 1
ATOM 656 C C . TYR A 1 87 ? 8.160 -9.173 -12.743 1.00 55.81 87 TYR A C 1
ATOM 658 O O . TYR A 1 87 ? 7.412 -8.614 -13.532 1.00 55.81 87 TYR A O 1
ATOM 666 N N . ALA A 1 88 ? 8.580 -10.429 -12.942 1.00 53.50 88 ALA A N 1
ATOM 667 C CA . ALA A 1 88 ? 8.183 -11.233 -14.108 1.00 53.50 88 ALA A CA 1
ATOM 668 C C . ALA A 1 88 ? 6.652 -11.403 -14.253 1.00 53.50 88 ALA A C 1
ATOM 670 O O . ALA A 1 88 ? 6.174 -11.751 -15.321 1.00 53.50 88 ALA A O 1
ATOM 671 N N . ASP A 1 89 ? 5.907 -11.131 -13.178 1.00 53.25 89 ASP A N 1
ATOM 672 C CA . ASP A 1 89 ? 4.442 -11.188 -13.083 1.00 53.25 89 ASP A CA 1
ATOM 673 C C . ASP A 1 89 ? 3.770 -9.805 -13.266 1.00 53.25 89 ASP A C 1
ATOM 675 O O . ASP A 1 89 ? 2.577 -9.626 -13.032 1.00 53.25 89 ASP A O 1
ATOM 679 N N . LEU A 1 90 ? 4.562 -8.780 -13.594 1.00 52.72 90 LEU A N 1
ATOM 680 C CA . LEU A 1 90 ? 4.138 -7.399 -13.831 1.00 52.72 90 LEU A CA 1
ATOM 681 C C . LEU A 1 90 ? 4.023 -7.201 -15.344 1.00 52.72 90 LEU A C 1
ATOM 683 O O . LEU A 1 90 ? 4.735 -6.392 -15.935 1.00 52.72 90 LEU A O 1
ATOM 687 N N . ASP A 1 91 ? 3.174 -8.011 -15.976 1.00 46.94 91 ASP A N 1
ATOM 688 C CA . ASP A 1 91 ? 2.895 -7.873 -17.401 1.00 46.94 91 ASP A CA 1
ATOM 689 C C . ASP A 1 91 ? 2.227 -6.513 -17.643 1.00 46.94 91 ASP A C 1
ATOM 691 O O . ASP A 1 91 ? 1.181 -6.179 -17.079 1.00 46.94 91 ASP A O 1
ATOM 695 N N . THR A 1 92 ? 2.895 -5.691 -18.443 1.00 40.72 92 THR A N 1
ATOM 696 C CA . THR A 1 92 ? 2.430 -4.379 -18.886 1.00 40.72 92 THR A CA 1
ATOM 697 C C . THR A 1 92 ? 1.442 -4.570 -20.034 1.00 40.72 92 THR A C 1
ATOM 699 O O . THR A 1 92 ? 1.843 -5.059 -21.090 1.00 40.72 92 THR A O 1
ATOM 702 N N . SER A 1 93 ? 0.175 -4.194 -19.834 1.00 34.34 93 SER A N 1
ATOM 703 C CA . SER A 1 93 ? -0.787 -3.945 -20.925 1.00 34.34 93 SER A CA 1
ATOM 704 C C . SER A 1 93 ? -0.729 -2.494 -21.382 1.00 34.34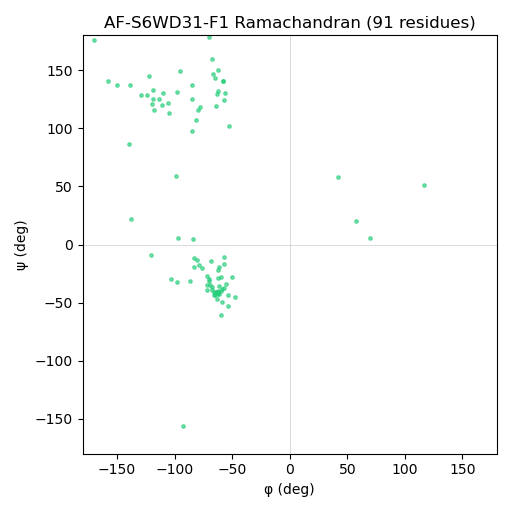 93 SER A C 1
ATOM 706 O O . SER A 1 93 ? -0.489 -1.626 -20.510 1.00 34.34 93 SER A O 1
#

Organism: NCBI:txid1194404

Mean predicted aligned error: 8.61 Å